P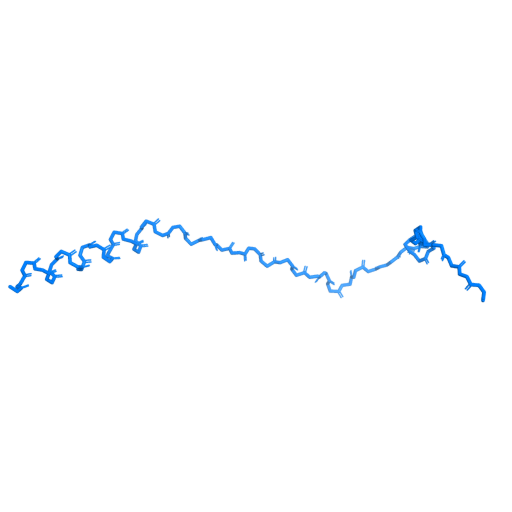rotein AF-A0A4R6BZG2-F1 (afdb_monomer_lite)

pLDDT: mean 84.8, std 9.66, range [60.62, 95.88]

Organism: NCBI:txid1855823

Structure (mmCIF, N/CA/C/O backbone):
data_AF-A0A4R6BZG2-F1
#
_entry.id   AF-A0A4R6BZG2-F1
#
loop_
_atom_site.group_PDB
_atom_site.id
_atom_site.type_symbol
_atom_site.label_atom_id
_ato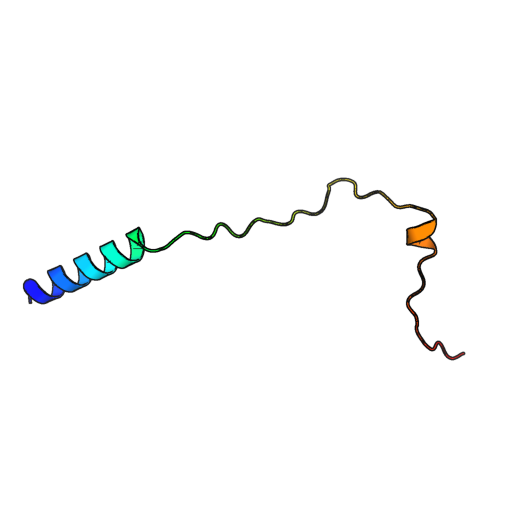m_site.label_alt_id
_atom_site.label_comp_id
_atom_site.label_asym_id
_atom_site.label_entity_id
_atom_site.label_seq_id
_atom_site.pdbx_PDB_ins_code
_atom_site.Cartn_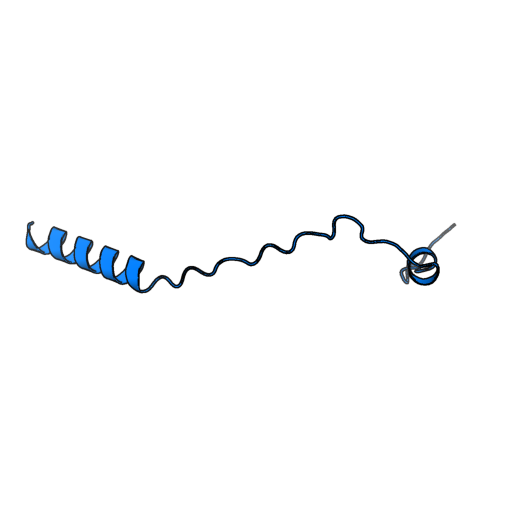x
_atom_site.Cartn_y
_atom_site.Cartn_z
_atom_site.occupancy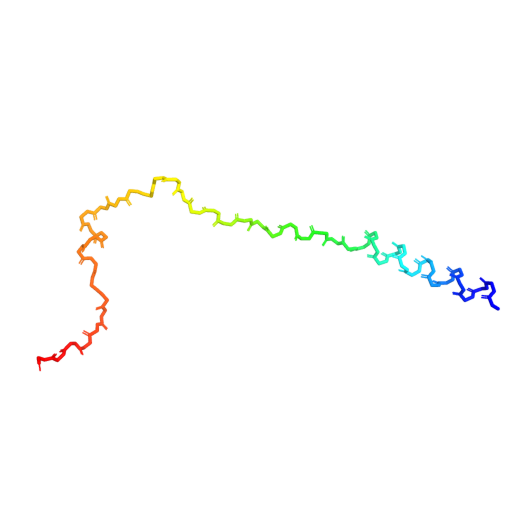
_atom_site.B_iso_or_equiv
_atom_site.auth_seq_id
_atom_site.auth_comp_id
_atom_site.auth_asym_id
_atom_site.auth_atom_id
_atom_site.pdbx_PDB_model_num
ATOM 1 N N . MET A 1 1 ? -24.491 -10.526 39.642 1.00 60.62 1 MET A N 1
ATOM 2 C CA . MET A 1 1 ? -24.355 -9.426 38.656 1.00 60.62 1 MET A CA 1
ATOM 3 C C . MET A 1 1 ? -22.990 -8.740 38.718 1.00 60.62 1 MET A C 1
ATOM 5 O O . MET A 1 1 ? -22.270 -8.820 37.737 1.00 60.62 1 MET A O 1
ATOM 9 N N . ARG A 1 2 ? -22.550 -8.198 39.867 1.00 76.31 2 ARG A N 1
ATOM 10 C CA . ARG A 1 2 ? -21.239 -7.516 40.019 1.00 76.31 2 ARG A CA 1
ATOM 11 C C . ARG A 1 2 ? -20.010 -8.308 39.528 1.00 76.31 2 ARG A C 1
ATOM 13 O O . ARG A 1 2 ? -19.104 -7.725 38.949 1.00 76.31 2 ARG A O 1
ATOM 20 N N . LYS A 1 3 ? -19.989 -9.632 39.727 1.00 78.44 3 LYS A N 1
ATOM 21 C CA . LYS A 1 3 ? -18.886 -10.513 39.289 1.00 78.44 3 LYS A CA 1
ATOM 22 C C . LYS A 1 3 ? -18.795 -10.655 37.761 1.00 78.44 3 LYS A C 1
ATOM 24 O O . LYS A 1 3 ? -17.699 -10.750 37.230 1.00 78.44 3 LYS A O 1
ATOM 29 N N . ILE A 1 4 ? -19.938 -10.637 37.070 1.00 87.81 4 ILE A N 1
ATOM 30 C CA . ILE A 1 4 ? -20.018 -10.791 35.608 1.00 87.81 4 ILE A CA 1
ATOM 31 C C . ILE A 1 4 ? -19.519 -9.514 34.933 1.00 87.81 4 ILE A C 1
ATOM 33 O O . ILE A 1 4 ? -18.707 -9.577 34.019 1.00 87.81 4 ILE A O 1
ATOM 37 N N . THR A 1 5 ? -19.935 -8.352 35.445 1.00 85.94 5 THR A N 1
ATOM 38 C CA . THR A 1 5 ? -19.446 -7.052 34.970 1.00 85.94 5 THR A CA 1
ATOM 39 C C . THR A 1 5 ? -17.933 -6.929 35.146 1.00 85.94 5 THR A C 1
ATOM 41 O O . THR A 1 5 ? -17.250 -6.527 34.216 1.00 85.94 5 THR A O 1
ATOM 44 N N . LEU A 1 6 ? -17.394 -7.346 36.299 1.00 87.81 6 LEU A N 1
ATOM 45 C CA . LEU A 1 6 ? -15.947 -7.354 36.547 1.00 87.81 6 LEU A CA 1
ATOM 46 C C . LEU A 1 6 ? -15.184 -8.260 35.574 1.00 87.81 6 LEU A C 1
ATOM 48 O O . LEU A 1 6 ? -14.148 -7.855 35.053 1.00 87.81 6 LEU A O 1
ATOM 52 N N . ALA A 1 7 ? -15.706 -9.461 35.310 1.00 90.69 7 ALA A N 1
ATOM 53 C CA . ALA A 1 7 ? -15.096 -10.394 34.369 1.00 90.69 7 ALA A CA 1
ATOM 54 C C . ALA A 1 7 ? -15.100 -9.845 32.933 1.00 90.69 7 ALA A C 1
ATOM 56 O O . ALA A 1 7 ? -14.088 -9.938 32.244 1.00 90.69 7 ALA A O 1
ATOM 57 N N . LEU A 1 8 ? -16.202 -9.219 32.506 1.00 91.25 8 LEU A N 1
ATOM 58 C CA . LEU A 1 8 ? -16.310 -8.607 31.182 1.00 91.25 8 LEU A CA 1
ATOM 59 C C . LEU A 1 8 ? -15.340 -7.428 31.026 1.00 91.25 8 LEU A C 1
ATOM 61 O O . LEU A 1 8 ? -14.634 -7.346 30.025 1.00 91.25 8 LEU A O 1
ATOM 65 N N . SER A 1 9 ? -15.241 -6.554 32.031 1.00 87.44 9 SER A N 1
ATOM 66 C CA . SER A 1 9 ? -14.291 -5.436 32.018 1.00 87.44 9 SER A CA 1
ATOM 67 C C . SER A 1 9 ? -12.839 -5.912 31.979 1.00 87.44 9 SER A C 1
ATOM 69 O O . SER A 1 9 ? -12.037 -5.356 31.232 1.00 87.44 9 SER A O 1
ATOM 71 N N . ALA A 1 10 ? -12.501 -6.954 32.746 1.00 91.31 10 ALA A N 1
ATOM 72 C CA . ALA A 1 10 ? -11.170 -7.554 32.728 1.00 91.31 10 ALA A CA 1
ATOM 73 C C . ALA A 1 10 ? -10.851 -8.184 31.363 1.00 91.31 10 ALA A C 1
ATOM 75 O O . ALA A 1 10 ? -9.755 -7.988 30.846 1.00 91.31 10 ALA A O 1
ATOM 76 N N . ALA A 1 11 ? -11.815 -8.873 30.746 1.00 90.12 11 ALA A N 1
ATOM 77 C CA . ALA A 1 11 ? -11.661 -9.442 29.410 1.00 90.12 11 ALA A CA 1
ATOM 78 C C . ALA A 1 11 ? -11.454 -8.357 28.340 1.00 90.12 11 ALA A C 1
ATOM 80 O O . ALA A 1 11 ? -10.543 -8.474 27.524 1.00 90.12 11 ALA A O 1
ATOM 81 N N . CYS A 1 12 ? -12.232 -7.271 28.376 1.00 88.19 12 CYS A N 1
ATOM 82 C CA . CYS A 1 12 ? -12.054 -6.134 27.468 1.00 88.19 12 CYS A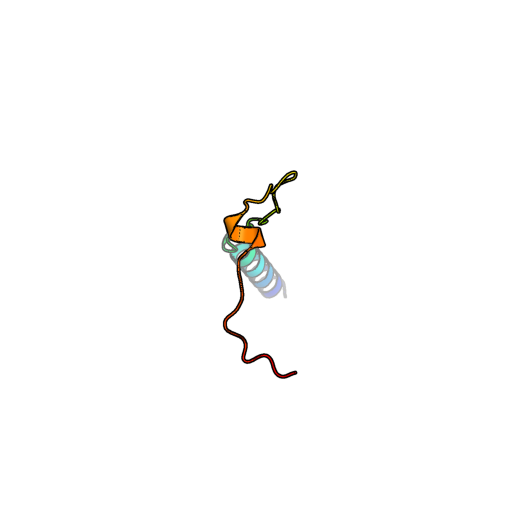 CA 1
ATOM 83 C C . CYS A 1 12 ? -10.693 -5.445 27.656 1.00 88.19 12 CYS A C 1
ATOM 85 O O . CYS A 1 12 ? -10.049 -5.085 26.672 1.00 88.19 12 CYS A O 1
ATOM 87 N N . LEU A 1 13 ? -10.237 -5.283 28.904 1.00 88.62 13 LEU A N 1
ATOM 88 C CA . LEU A 1 13 ? -8.911 -4.737 29.211 1.00 88.62 13 LEU A CA 1
ATOM 89 C C . LEU A 1 13 ? -7.799 -5.626 28.657 1.00 88.62 13 LEU A C 1
ATOM 91 O O . LEU A 1 13 ? -6.917 -5.126 27.965 1.00 88.62 13 LEU A O 1
ATOM 95 N N . LEU A 1 14 ? -7.865 -6.933 28.916 1.00 88.56 14 LEU A N 1
ATOM 96 C CA . LEU A 1 14 ? -6.898 -7.903 28.402 1.00 88.56 14 LEU A CA 1
ATOM 97 C C . LEU A 1 14 ? -6.867 -7.902 26.875 1.00 88.56 14 LEU A C 1
ATOM 99 O O . LEU A 1 14 ? -5.786 -7.878 26.298 1.00 88.56 14 LEU A O 1
ATOM 103 N N . PHE A 1 15 ? -8.028 -7.867 26.221 1.00 84.44 15 PHE A N 1
ATOM 104 C CA . PHE A 1 15 ? -8.110 -7.807 24.766 1.00 84.44 15 PHE A CA 1
ATOM 105 C C . PHE A 1 15 ? -7.492 -6.516 24.216 1.00 84.44 15 PHE A C 1
ATOM 107 O O . PHE A 1 15 ? -6.674 -6.580 23.306 1.00 84.44 15 PHE A O 1
ATOM 114 N N . SER A 1 16 ? -7.805 -5.358 24.802 1.00 81.81 16 SER A N 1
ATOM 115 C CA . SER A 1 16 ? -7.235 -4.064 24.396 1.00 81.81 16 SER A CA 1
ATOM 116 C C . SER A 1 16 ? -5.710 -4.007 24.581 1.00 81.81 16 SER A C 1
ATOM 118 O O . SER A 1 16 ? -4.992 -3.596 23.675 1.00 81.81 16 SER A O 1
ATOM 120 N N . LEU A 1 17 ? -5.197 -4.495 25.717 1.00 80.81 17 LEU A N 1
ATOM 121 C CA . LEU A 1 17 ? -3.758 -4.540 26.021 1.00 80.81 17 LEU A CA 1
ATOM 122 C C . LEU A 1 17 ? -2.996 -5.561 25.161 1.00 80.81 17 LEU A C 1
ATOM 124 O O . LEU A 1 17 ? -1.817 -5.366 24.881 1.00 80.81 17 LEU A O 1
ATOM 128 N N . ASN A 1 18 ? -3.648 -6.659 24.767 1.00 77.19 18 ASN A N 1
ATOM 129 C CA . ASN A 1 18 ? -3.051 -7.709 23.938 1.00 77.19 18 ASN A CA 1
ATOM 130 C C . ASN A 1 18 ? -3.220 -7.450 22.430 1.00 77.19 18 ASN A C 1
ATOM 132 O O . ASN A 1 18 ? -2.592 -8.115 21.608 1.00 77.19 18 ASN A O 1
ATOM 136 N N . SER A 1 19 ? -4.039 -6.465 22.054 1.00 68.50 19 SER A N 1
ATOM 137 C CA . SER A 1 19 ? -4.197 -6.029 20.671 1.00 68.50 19 SER A CA 1
ATOM 138 C C . SER A 1 19 ? -2.928 -5.313 20.220 1.00 68.50 19 SER A C 1
ATOM 140 O O . SER A 1 19 ? -2.768 -4.111 20.423 1.00 68.50 19 SER A O 1
ATOM 142 N N . ALA A 1 20 ? -2.018 -6.039 19.575 1.00 66.12 20 ALA A N 1
ATOM 143 C CA . ALA A 1 20 ? -0.965 -5.409 18.796 1.00 66.12 20 ALA A CA 1
ATOM 144 C C . ALA A 1 20 ? -1.638 -4.602 17.674 1.00 66.12 20 ALA A C 1
ATOM 146 O O . ALA A 1 20 ? -2.178 -5.170 16.724 1.00 66.12 20 ALA A O 1
ATOM 147 N N . VAL A 1 21 ? -1.648 -3.271 17.797 1.00 66.19 21 VAL A N 1
ATOM 148 C CA . VAL A 1 21 ? -2.056 -2.390 16.702 1.00 66.19 21 VAL A CA 1
ATOM 149 C C . VAL A 1 21 ? -1.048 -2.595 15.580 1.00 66.19 21 VAL A C 1
ATOM 151 O O . VAL A 1 21 ? 0.053 -2.048 15.597 1.00 66.19 21 VAL A O 1
ATOM 154 N N . VAL A 1 22 ? -1.417 -3.413 14.597 1.00 66.38 22 VAL A N 1
ATOM 155 C CA . VAL A 1 22 ? -0.694 -3.475 13.332 1.00 66.38 22 VAL A CA 1
ATOM 156 C C . VAL A 1 22 ? -1.028 -2.180 12.607 1.00 66.38 22 VAL A C 1
ATOM 158 O O . VAL A 1 22 ? -2.055 -2.071 11.937 1.00 66.38 22 VAL A O 1
ATOM 161 N N . ALA A 1 23 ? -0.179 -1.168 12.780 1.00 65.62 23 ALA A N 1
ATOM 162 C CA . ALA A 1 23 ? -0.198 0.000 11.920 1.00 65.62 23 ALA A CA 1
ATOM 163 C C . ALA A 1 23 ? 0.069 -0.502 10.498 1.00 65.62 23 ALA A C 1
ATOM 165 O O . ALA A 1 23 ? 1.198 -0.849 10.149 1.00 65.62 23 ALA A O 1
ATOM 166 N N . ARG A 1 24 ? -0.989 -0.621 9.688 1.00 68.19 24 ARG A N 1
ATOM 167 C CA . ARG A 1 24 ? -0.848 -0.939 8.270 1.00 68.19 24 ARG A CA 1
ATOM 168 C C . ARG A 1 24 ? -0.033 0.198 7.670 1.00 68.19 24 ARG A C 1
ATOM 170 O O . ARG A 1 24 ? -0.536 1.313 7.555 1.00 68.19 24 ARG A O 1
ATOM 177 N N . ALA A 1 25 ? 1.226 -0.084 7.345 1.00 71.12 25 ALA A N 1
ATOM 178 C CA . ALA A 1 25 ? 2.074 0.867 6.655 1.00 71.12 25 ALA A CA 1
ATOM 179 C C . ALA A 1 25 ? 1.332 1.298 5.388 1.00 71.12 25 ALA A C 1
ATOM 181 O O . ALA A 1 25 ? 0.985 0.470 4.543 1.00 71.12 25 ALA A O 1
ATOM 182 N N . SER A 1 26 ? 1.012 2.588 5.306 1.00 73.12 26 SER A N 1
ATOM 183 C CA . SER A 1 26 ? 0.549 3.162 4.053 1.00 73.12 26 SER A CA 1
ATOM 184 C C . SER A 1 26 ? 1.678 2.974 3.043 1.00 73.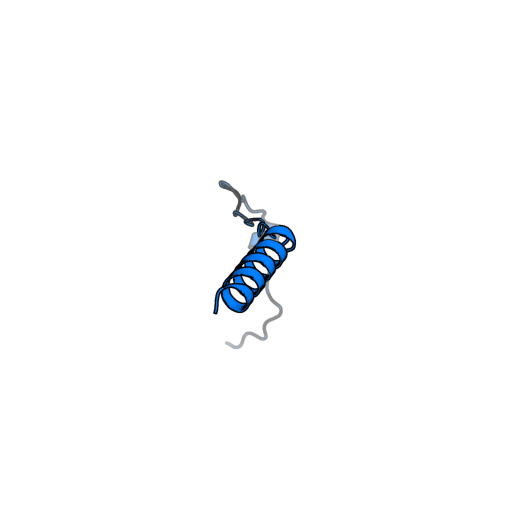12 26 SER A C 1
ATOM 186 O O . SER A 1 26 ? 2.839 3.206 3.382 1.00 73.12 26 SER A O 1
ATOM 188 N N . ALA A 1 27 ? 1.355 2.537 1.829 1.00 79.19 27 ALA A N 1
ATOM 189 C CA . ALA A 1 27 ? 2.293 2.506 0.713 1.00 79.19 27 ALA A CA 1
ATOM 190 C C . ALA A 1 27 ? 1.979 3.699 -0.206 1.00 79.19 27 ALA A C 1
ATOM 192 O O . ALA A 1 27 ? 1.353 3.509 -1.251 1.00 79.19 27 ALA A O 1
ATOM 193 N N . PRO A 1 28 ? 2.307 4.943 0.202 1.00 79.56 28 PRO A N 1
ATOM 194 C CA . PRO A 1 28 ? 2.049 6.103 -0.630 1.00 79.56 28 PRO A CA 1
ATOM 195 C C . PRO A 1 28 ? 2.899 6.015 -1.897 1.00 79.56 28 PRO A C 1
ATOM 197 O O . PRO A 1 28 ? 4.092 5.711 -1.848 1.00 79.56 28 PRO A O 1
ATOM 200 N N . THR A 1 29 ? 2.285 6.303 -3.038 1.00 83.81 29 THR A N 1
ATOM 201 C CA . THR A 1 29 ? 3.018 6.478 -4.291 1.00 83.81 29 THR A CA 1
ATOM 202 C C . THR A 1 29 ? 3.878 7.743 -4.214 1.00 83.81 29 THR A C 1
ATOM 204 O O . THR A 1 29 ? 3.448 8.734 -3.614 1.00 83.81 29 THR A O 1
ATOM 207 N N . PRO A 1 30 ? 5.079 7.752 -4.812 1.00 85.19 30 PRO A N 1
ATOM 208 C CA . PRO A 1 30 ? 5.956 8.915 -4.759 1.00 85.19 30 PRO A CA 1
ATOM 209 C C . PRO A 1 30 ? 5.340 10.106 -5.508 1.00 85.19 30 PRO A C 1
ATOM 211 O O . PRO A 1 30 ? 4.723 9.933 -6.558 1.00 85.19 30 PRO A O 1
ATOM 214 N N . LEU A 1 31 ? 5.548 11.322 -4.984 1.00 86.56 31 LEU A N 1
ATOM 215 C CA . LEU A 1 31 ? 5.009 12.570 -5.551 1.00 86.56 31 LEU A CA 1
ATOM 216 C C . LEU A 1 31 ? 5.436 12.781 -7.014 1.00 86.56 31 LEU A C 1
ATOM 218 O O . LEU A 1 31 ? 4.654 13.255 -7.830 1.00 86.56 31 LEU A O 1
ATOM 222 N N . TYR A 1 32 ? 6.662 12.370 -7.343 1.00 87.00 32 TYR A N 1
ATOM 223 C CA . TYR A 1 32 ? 7.173 12.295 -8.706 1.00 87.00 32 TYR A CA 1
ATOM 224 C C . TYR A 1 32 ? 7.789 10.912 -8.909 1.00 87.00 32 TYR A C 1
ATOM 226 O O . TYR A 1 32 ? 8.886 10.640 -8.433 1.00 87.00 32 TYR A O 1
ATOM 234 N N . THR A 1 33 ? 7.066 10.019 -9.587 1.00 88.62 33 THR A N 1
ATOM 235 C CA . THR A 1 33 ? 7.549 8.651 -9.855 1.00 88.62 33 THR A CA 1
ATOM 236 C C . THR A 1 33 ? 8.653 8.637 -10.918 1.00 88.62 33 THR A C 1
ATOM 238 O O . THR A 1 33 ? 9.558 7.811 -10.861 1.00 88.62 33 THR A O 1
ATOM 241 N N . GLY A 1 34 ? 8.611 9.581 -11.866 1.00 91.94 34 GLY A N 1
ATOM 242 C CA . GLY A 1 34 ? 9.456 9.535 -13.057 1.00 91.94 34 GLY A CA 1
ATOM 243 C C . GLY A 1 34 ? 9.121 8.335 -13.952 1.00 91.94 34 GLY A C 1
ATOM 244 O O . GLY A 1 34 ? 8.269 7.509 -13.632 1.00 91.94 34 GLY A O 1
ATOM 245 N N . THR A 1 35 ? 9.768 8.255 -15.109 1.00 93.75 35 THR A N 1
ATOM 246 C CA . THR A 1 35 ? 9.693 7.084 -15.990 1.00 93.75 35 THR A CA 1
ATOM 247 C C . THR A 1 35 ? 10.971 6.983 -16.815 1.00 93.75 35 THR A C 1
ATOM 249 O O . THR A 1 35 ? 11.730 7.950 -16.913 1.00 93.75 35 THR A O 1
ATOM 252 N N . THR A 1 36 ? 11.231 5.816 -17.394 1.00 95.06 36 THR A N 1
ATOM 253 C CA . THR A 1 36 ? 12.389 5.573 -18.261 1.00 95.06 36 THR A CA 1
ATOM 254 C C . THR A 1 36 ? 11.926 5.071 -19.621 1.00 95.06 36 THR A C 1
ATOM 256 O O . THR A 1 36 ? 10.823 4.543 -19.758 1.00 95.06 36 THR A O 1
ATOM 259 N N . ALA A 1 37 ? 12.784 5.192 -20.637 1.00 95.88 37 ALA A N 1
ATOM 260 C CA . ALA A 1 37 ? 12.488 4.660 -21.967 1.00 95.88 37 ALA A CA 1
ATOM 261 C C . ALA A 1 37 ? 12.200 3.147 -21.945 1.00 95.88 37 ALA A C 1
ATOM 263 O O . ALA A 1 37 ? 11.376 2.677 -22.718 1.00 95.88 37 ALA A O 1
ATOM 264 N N . ALA A 1 38 ? 12.826 2.401 -21.028 1.00 93.88 38 ALA A N 1
ATOM 265 C CA . ALA A 1 38 ? 12.580 0.972 -20.861 1.00 93.88 38 ALA A CA 1
ATOM 266 C C . ALA A 1 38 ? 11.157 0.681 -20.354 1.00 93.88 38 ALA A C 1
ATOM 268 O O . ALA A 1 38 ? 10.496 -0.185 -20.909 1.00 93.88 38 ALA A O 1
ATOM 269 N N . ILE A 1 39 ? 10.669 1.440 -19.362 1.00 92.69 39 ILE A N 1
ATOM 270 C CA . ILE A 1 39 ? 9.295 1.305 -18.839 1.00 92.69 39 ILE A CA 1
ATOM 271 C C . ILE A 1 39 ? 8.272 1.697 -19.912 1.00 92.69 39 ILE A C 1
ATOM 273 O O . ILE A 1 39 ? 7.248 1.046 -20.071 1.00 92.69 39 ILE A O 1
ATOM 277 N N . LEU A 1 40 ? 8.553 2.748 -20.684 1.00 95.38 40 LEU A N 1
ATOM 278 C CA . LEU A 1 40 ? 7.672 3.173 -21.777 1.00 95.38 40 LEU A CA 1
ATOM 279 C C . LEU A 1 40 ? 7.597 2.149 -22.917 1.00 95.38 40 LEU A C 1
ATOM 281 O O . LEU A 1 40 ? 6.566 2.047 -23.576 1.00 95.38 40 LEU A O 1
ATOM 285 N N . ALA A 1 41 ? 8.685 1.421 -23.160 1.00 94.25 41 ALA A N 1
ATOM 286 C CA . ALA A 1 41 ? 8.762 0.381 -24.180 1.00 94.25 41 ALA A CA 1
ATOM 287 C C . ALA A 1 41 ? 8.315 -0.999 -23.670 1.00 94.25 41 ALA A C 1
ATOM 289 O O . ALA A 1 41 ? 8.350 -1.965 -24.432 1.00 94.25 41 ALA A O 1
ATOM 290 N N . GLU A 1 42 ? 7.925 -1.118 -22.400 1.00 95.12 42 GLU A N 1
ATOM 291 C CA . GLU A 1 42 ? 7.513 -2.389 -21.823 1.00 95.12 42 GLU A CA 1
ATOM 292 C C . GLU A 1 42 ? 6.219 -2.875 -22.487 1.00 95.12 42 GLU A C 1
ATOM 294 O O . GLU A 1 42 ? 5.182 -2.211 -22.457 1.00 95.12 42 GLU A O 1
ATOM 299 N N . GLN A 1 43 ? 6.279 -4.056 -23.101 1.00 94.31 43 GLN A N 1
ATOM 300 C CA . GLN A 1 43 ? 5.123 -4.708 -23.703 1.00 94.31 43 GLN A CA 1
ATOM 301 C C . GLN A 1 43 ? 4.781 -5.957 -22.905 1.00 94.31 43 GLN A C 1
ATOM 303 O O . GLN A 1 43 ? 5.598 -6.867 -22.759 1.00 94.31 43 GLN A O 1
ATOM 308 N N . ALA A 1 44 ? 3.543 -6.021 -22.419 1.00 93.06 44 ALA A N 1
ATOM 309 C CA . ALA A 1 44 ? 3.030 -7.245 -21.831 1.00 93.06 44 ALA A CA 1
ATOM 310 C C . ALA A 1 44 ? 2.944 -8.342 -22.914 1.00 93.06 44 ALA A C 1
ATOM 312 O O . ALA A 1 44 ? 2.580 -8.041 -24.058 1.00 93.06 44 ALA A O 1
ATOM 313 N N . PRO A 1 45 ? 3.246 -9.608 -22.575 1.00 90.94 45 PRO A N 1
ATOM 314 C CA . PRO A 1 45 ? 3.210 -10.726 -23.514 1.00 90.94 45 PRO A CA 1
ATOM 315 C C . PRO A 1 45 ? 1.758 -11.106 -23.832 1.00 90.94 45 PRO A C 1
ATOM 317 O O . PRO A 1 45 ? 1.204 -12.069 -23.304 1.00 90.94 45 PRO A O 1
ATOM 320 N N . ILE A 1 46 ? 1.127 -10.299 -24.679 1.00 95.06 46 ILE A N 1
ATOM 321 C CA . ILE A 1 46 ? -0.274 -10.411 -25.075 1.00 95.06 46 ILE A CA 1
ATOM 322 C C . ILE A 1 46 ? -0.324 -10.854 -26.538 1.00 95.06 46 ILE A C 1
ATOM 324 O O . ILE A 1 46 ? 0.371 -10.306 -27.394 1.00 95.06 46 ILE A O 1
ATOM 328 N N . HIS A 1 47 ? -1.166 -11.845 -26.831 1.00 92.88 47 HIS A N 1
ATOM 329 C CA . HIS A 1 47 ? -1.451 -12.271 -28.199 1.00 92.88 47 HIS A CA 1
ATOM 330 C C . HIS A 1 47 ? -2.434 -11.290 -28.852 1.00 92.88 47 HIS A C 1
ATOM 332 O O . HIS A 1 47 ? -3.652 -11.478 -28.812 1.00 92.88 47 HIS A O 1
ATOM 338 N N . TRP A 1 48 ? -1.894 -10.208 -29.406 1.00 93.25 48 TRP A N 1
ATOM 339 C CA . TRP A 1 48 ? -2.659 -9.214 -30.152 1.00 93.25 48 TRP A CA 1
ATOM 340 C C . TRP A 1 48 ? -3.120 -9.787 -31.499 1.00 93.25 48 TRP A C 1
ATOM 342 O O . TRP A 1 48 ? -2.352 -10.453 -32.189 1.00 93.25 48 TRP A O 1
ATOM 352 N N . VAL A 1 49 ? -4.368 -9.515 -31.878 1.00 93.00 49 VAL A N 1
ATOM 353 C CA . VAL A 1 49 ? -4.946 -9.877 -33.182 1.00 93.00 49 VAL A CA 1
ATOM 354 C C . VAL A 1 49 ? -5.350 -8.596 -33.911 1.00 93.00 49 VAL A C 1
ATOM 356 O O . VAL A 1 49 ? -5.707 -7.616 -33.258 1.00 93.00 49 VAL A O 1
ATOM 359 N N . SER A 1 50 ? -5.221 -8.593 -35.238 1.00 87.19 50 SER A N 1
ATOM 360 C CA . SER A 1 50 ? -5.521 -7.450 -36.115 1.00 87.19 50 SER A CA 1
ATOM 361 C C . SER A 1 50 ? -7.011 -7.190 -36.275 1.00 87.19 50 SER A C 1
ATOM 363 O O . SER A 1 50 ? -7.729 -8.200 -36.465 1.00 87.19 50 SER A O 1
#

Foldseek 3Di:
DVVVVVVVVVVVVCCVVPPPPPPPPDPDDDPDNDDDPCRVPDDDPDDDDD

Secondary structure (DSSP, 8-state):
-HHHHHHHHHHHHHHHHH---------PPPS-----HHHHT---------

Sequence (50 aa):
MRKITLALSAACLLFSLNSAVVARASAPTPLYTGTTAAILAEQAPIHWVS

Radius of gyration: 26.84 Å; chains: 1; bounding box: 37×25×76 Å